Protein AF-A0A7S2BP06-F1 (afdb_monomer_lite)

Organism: NCBI:txid327968

Radius of gyration: 22.19 Å; chains: 1; bounding box: 43×41×56 Å

InterPro domains:
  IPR015899 UDP-galactopyranose mutase, C-terminal [PF03275] (6-69)

Secondary structure (DSSP, 8-state):
----------TT------------SSSS--S----HHHHHHHHHHHHHHHHHHHHH-----HHHHTT----HHHHHHHHHHHHHHH-GGGS------TT----TT---S------TTS--------

Sequence (126 aa):
LPWDHKTPNAEGLTDTSLFYEYPSSTGEPYYPIPNERNVQLFKKYQVLSDEEQRKNNVWFVGRLANYKYFNMDQTTANALAIFDRMYPEHAPVVPINAQNLVVVTELRPSVWRYDASVPHIRSSWP

Structure (mmCIF, N/CA/C/O backbone):
data_AF-A0A7S2BP06-F1
#
_entry.id   AF-A0A7S2BP06-F1
#
loop_
_atom_site.group_PDB
_atom_site.id
_atom_site.type_symbol
_atom_site.label_atom_id
_atom_site.label_alt_id
_atom_site.label_comp_id
_atom_site.label_asym_id
_atom_site.label_entity_id
_atom_site.label_seq_id
_atom_site.pdbx_PDB_ins_code
_atom_site.Cartn_x
_atom_site.Cartn_y
_atom_site.Cartn_z
_atom_site.occupancy
_atom_site.B_iso_or_equiv
_atom_site.auth_seq_id
_atom_site.auth_comp_id
_atom_site.auth_asym_id
_atom_site.auth_atom_id
_atom_site.pdbx_PDB_model_num
ATOM 1 N N . LEU A 1 1 ? 3.772 -30.230 -30.892 1.00 41.88 1 LEU A N 1
ATOM 2 C CA . LEU A 1 1 ? 3.968 -29.045 -31.755 1.00 41.88 1 LEU A CA 1
ATOM 3 C C . LEU A 1 1 ? 4.600 -27.963 -30.891 1.00 41.88 1 LEU A C 1
ATOM 5 O O . LEU A 1 1 ? 4.090 -27.766 -29.792 1.00 41.88 1 LEU A O 1
ATOM 9 N N . PRO A 1 2 ? 5.729 -27.359 -31.294 1.00 42.06 2 PRO A N 1
ATOM 10 C CA . PRO A 1 2 ? 6.321 -26.242 -30.565 1.00 42.06 2 PRO A CA 1
ATOM 11 C C . PRO A 1 2 ? 5.318 -25.088 -30.573 1.00 42.06 2 PRO A C 1
ATOM 13 O O . PRO A 1 2 ? 4.734 -24.799 -31.616 1.00 42.06 2 PRO A O 1
ATOM 16 N N . TRP A 1 3 ? 5.066 -24.486 -29.417 1.00 47.69 3 TRP A N 1
ATOM 17 C CA . TRP A 1 3 ? 4.170 -23.341 -29.293 1.00 47.69 3 TRP A CA 1
ATOM 18 C C . TRP A 1 3 ? 4.776 -22.149 -30.053 1.00 47.69 3 TRP A C 1
ATOM 20 O O . TRP A 1 3 ? 5.787 -21.595 -29.630 1.00 47.69 3 TRP A O 1
ATOM 30 N N . ASP A 1 4 ? 4.200 -21.806 -31.208 1.00 47.97 4 ASP A N 1
ATOM 31 C CA . ASP A 1 4 ? 4.591 -20.653 -32.026 1.00 47.97 4 ASP A CA 1
ATOM 32 C C . ASP A 1 4 ? 3.986 -19.385 -31.401 1.00 47.97 4 ASP A C 1
ATOM 34 O O . ASP A 1 4 ? 2.777 -19.166 -31.464 1.00 47.97 4 ASP A O 1
ATOM 38 N N . HIS A 1 5 ? 4.815 -18.562 -30.754 1.00 59.88 5 HIS A N 1
ATOM 39 C CA . HIS A 1 5 ? 4.427 -17.292 -30.121 1.00 59.88 5 HIS A CA 1
ATOM 40 C C . HIS A 1 5 ? 4.214 -16.153 -31.131 1.00 59.88 5 HIS A C 1
ATOM 42 O O . HIS A 1 5 ? 4.454 -14.988 -30.811 1.00 59.88 5 HIS A O 1
ATOM 48 N N . LYS A 1 6 ? 3.781 -16.449 -32.358 1.00 50.53 6 LYS A N 1
ATOM 49 C CA . LYS A 1 6 ? 3.388 -15.396 -33.295 1.00 50.53 6 LYS A CA 1
ATOM 50 C C . LYS A 1 6 ? 2.091 -14.779 -32.802 1.00 50.53 6 LYS A C 1
ATOM 52 O O . LYS A 1 6 ? 1.010 -15.328 -33.001 1.00 50.53 6 LYS A O 1
ATOM 57 N N . THR A 1 7 ? 2.210 -13.632 -32.142 1.00 59.16 7 THR A N 1
ATOM 58 C CA . THR A 1 7 ? 1.112 -12.676 -32.055 1.00 59.16 7 THR A CA 1
ATOM 59 C C . THR A 1 7 ? 0.612 -12.444 -33.482 1.00 59.16 7 THR A C 1
ATOM 61 O O . THR A 1 7 ? 1.432 -12.128 -34.346 1.00 59.16 7 THR A O 1
ATOM 64 N N . PRO A 1 8 ? -0.685 -12.653 -33.775 1.00 54.84 8 PRO A N 1
ATOM 65 C CA . PRO A 1 8 ? -1.244 -12.304 -35.069 1.00 54.84 8 PRO A CA 1
ATOM 66 C C . PRO A 1 8 ? -0.982 -10.820 -35.290 1.00 54.84 8 PRO A C 1
ATOM 68 O O . PRO A 1 8 ? -1.497 -9.963 -34.579 1.00 54.84 8 PRO A O 1
ATOM 71 N N . ASN A 1 9 ? -0.043 -10.594 -36.191 1.00 52.72 9 ASN A N 1
ATOM 72 C CA . ASN A 1 9 ? 0.458 -9.372 -36.770 1.00 52.72 9 ASN A CA 1
ATOM 73 C C . ASN A 1 9 ? -0.353 -8.113 -36.416 1.00 52.72 9 ASN A C 1
ATOM 75 O O . ASN A 1 9 ? -1.522 -7.968 -36.771 1.00 52.72 9 ASN A O 1
ATOM 79 N N . ALA A 1 10 ? 0.333 -7.162 -35.786 1.00 58.69 10 ALA A N 1
ATOM 80 C CA . ALA A 1 10 ? -0.019 -5.751 -35.718 1.00 58.69 10 ALA A CA 1
ATOM 81 C C . ALA A 1 10 ? -0.003 -5.110 -37.125 1.00 58.69 10 ALA A C 1
ATOM 83 O O . ALA A 1 10 ? 0.799 -4.222 -37.412 1.00 58.69 10 ALA A O 1
ATOM 84 N N . GLU A 1 11 ? -0.829 -5.607 -38.046 1.00 55.62 11 GLU A N 1
ATOM 85 C CA . GLU A 1 11 ? -0.889 -5.109 -39.420 1.00 55.62 11 GLU A CA 1
ATOM 86 C C . GLU A 1 11 ? -1.459 -3.687 -39.404 1.00 55.62 11 GLU A C 1
ATOM 88 O O . GLU A 1 11 ? -2.640 -3.473 -39.144 1.00 55.62 11 GLU A O 1
ATOM 93 N N . GLY A 1 12 ? -0.580 -2.706 -39.624 1.00 65.12 12 GLY A N 1
ATOM 94 C CA . GLY A 1 12 ? -0.911 -1.279 -39.632 1.00 65.12 12 GLY A CA 1
ATOM 95 C C . GLY A 1 12 ? -0.325 -0.456 -38.480 1.00 65.12 12 GLY A C 1
ATOM 96 O O . GLY A 1 12 ? -0.474 0.763 -38.501 1.00 65.12 12 GLY A O 1
ATOM 97 N N . LEU A 1 13 ? 0.366 -1.067 -37.507 1.00 72.31 13 LEU A N 1
ATOM 98 C CA . LEU A 1 13 ? 1.101 -0.317 -36.480 1.00 72.31 13 LEU A CA 1
ATOM 99 C C . LEU A 1 13 ? 2.556 -0.120 -36.923 1.00 72.31 13 LEU A C 1
ATOM 101 O O . LEU A 1 13 ? 3.301 -1.083 -37.086 1.00 72.31 13 LEU A O 1
ATOM 105 N N . THR A 1 14 ? 2.956 1.134 -37.135 1.00 78.12 14 THR A N 1
ATOM 106 C CA . THR A 1 14 ? 4.302 1.510 -37.604 1.00 78.12 14 THR A CA 1
ATOM 107 C C . THR A 1 14 ? 5.304 1.733 -36.479 1.00 78.12 14 THR A C 1
ATOM 109 O O . THR A 1 14 ? 6.504 1.753 -36.734 1.00 78.12 14 THR A O 1
ATOM 112 N N . ASP A 1 15 ? 4.827 1.875 -35.242 1.00 84.88 15 ASP A N 1
ATOM 113 C CA . ASP A 1 15 ? 5.630 2.341 -34.117 1.00 84.88 15 ASP A CA 1
ATOM 114 C C . ASP A 1 15 ? 5.417 1.482 -32.869 1.00 84.88 15 ASP A C 1
ATOM 116 O O . ASP A 1 15 ? 4.383 0.843 -32.672 1.00 84.88 15 ASP A O 1
ATOM 120 N N . THR A 1 16 ? 6.426 1.463 -32.002 1.00 89.69 16 THR A N 1
ATOM 121 C CA . THR A 1 16 ? 6.403 0.763 -30.714 1.00 89.69 16 THR A CA 1
ATOM 122 C C . THR A 1 16 ? 7.032 1.653 -29.653 1.00 89.69 16 THR A C 1
ATOM 124 O O . THR A 1 16 ? 8.067 2.276 -29.884 1.00 89.69 16 THR A O 1
ATOM 127 N N . SER A 1 17 ? 6.420 1.703 -28.473 1.00 89.44 17 SER A N 1
ATOM 128 C CA . SER A 1 17 ? 6.989 2.373 -27.303 1.00 89.44 17 SER A CA 1
ATOM 129 C C . SER A 1 17 ? 7.643 1.353 -26.378 1.00 89.44 17 SER A C 1
ATOM 131 O O . SER A 1 17 ? 7.063 0.309 -26.086 1.00 89.44 17 SER A O 1
ATOM 133 N N . LEU A 1 18 ? 8.846 1.670 -25.901 1.00 93.44 18 LEU A N 1
ATOM 134 C CA . LEU A 1 18 ? 9.565 0.887 -24.899 1.00 93.44 18 LEU A CA 1
ATOM 135 C C . LEU A 1 18 ? 9.648 1.687 -23.602 1.00 93.44 18 LEU A C 1
ATOM 137 O O . LEU A 1 18 ? 9.889 2.895 -23.634 1.00 93.44 18 LEU A O 1
ATOM 141 N N . PHE A 1 19 ? 9.489 1.005 -22.472 1.00 94.62 19 PHE A N 1
ATOM 142 C CA . PHE A 1 19 ? 9.652 1.593 -21.150 1.00 94.62 19 PHE A CA 1
ATOM 143 C C . PHE A 1 19 ? 10.701 0.812 -20.363 1.00 94.62 19 PHE A C 1
ATOM 145 O O . PHE A 1 19 ? 10.715 -0.418 -20.388 1.00 94.62 19 PHE A O 1
ATOM 152 N N . TYR A 1 20 ? 11.581 1.541 -19.682 1.00 96.00 20 TYR A N 1
ATOM 153 C CA . TYR A 1 20 ? 12.622 0.978 -18.833 1.00 96.00 20 TYR A CA 1
ATOM 154 C C . TYR A 1 20 ? 12.423 1.493 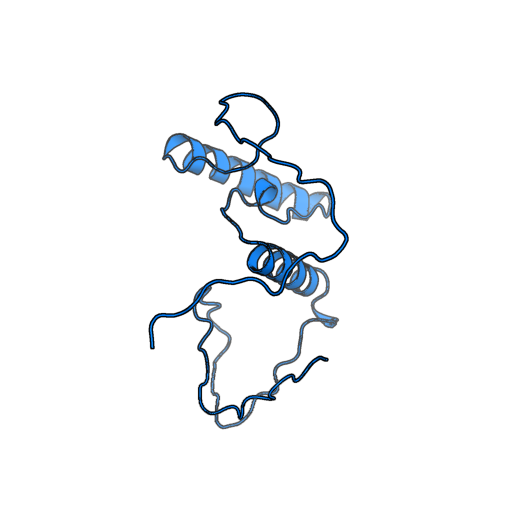-17.416 1.00 96.00 20 TYR A C 1
ATOM 156 O O . TYR A 1 20 ? 12.317 2.698 -17.194 1.00 96.00 20 TYR A O 1
ATOM 164 N N . GLU A 1 21 ? 12.400 0.570 -16.464 1.00 94.81 21 GLU A N 1
ATOM 165 C CA . GLU A 1 21 ? 12.232 0.881 -15.052 1.00 94.81 21 GLU A CA 1
ATOM 166 C C . GLU A 1 21 ? 13.549 0.689 -14.314 1.00 94.81 21 GLU A C 1
ATOM 168 O O . GLU A 1 21 ? 14.225 -0.331 -14.463 1.00 94.81 21 GLU A O 1
ATOM 173 N N . TYR A 1 22 ? 13.895 1.675 -13.490 1.00 95.19 22 TYR A N 1
ATOM 174 C CA . TYR A 1 22 ? 15.091 1.645 -12.661 1.00 95.19 22 TYR A CA 1
ATOM 175 C C . TYR A 1 22 ? 14.695 1.799 -11.191 1.00 95.19 22 TYR A C 1
ATOM 177 O O . TYR A 1 22 ? 13.910 2.695 -10.864 1.00 95.19 22 TYR A O 1
ATOM 185 N N . PRO A 1 23 ? 15.218 0.953 -10.284 1.00 93.50 23 PRO A N 1
ATOM 186 C CA . PRO A 1 23 ? 14.931 1.082 -8.865 1.00 93.50 23 PRO A CA 1
ATOM 187 C C . PRO A 1 23 ? 15.515 2.392 -8.329 1.00 93.50 23 PRO A C 1
ATOM 189 O O . PRO A 1 23 ? 16.660 2.741 -8.614 1.00 93.50 23 PRO A O 1
ATOM 192 N N . SER A 1 24 ? 14.734 3.094 -7.511 1.00 92.75 24 SER A N 1
ATOM 193 C CA . SER A 1 24 ? 15.143 4.333 -6.853 1.00 92.75 24 SER A CA 1
ATOM 194 C C . SER A 1 24 ? 14.834 4.270 -5.361 1.00 92.75 24 SER A C 1
ATOM 196 O O . SER A 1 24 ? 13.822 3.706 -4.945 1.00 92.75 24 SER A O 1
ATOM 198 N N . SER A 1 25 ? 15.711 4.860 -4.549 1.00 92.69 25 SER A N 1
ATOM 199 C CA . SER A 1 25 ? 15.483 5.067 -3.114 1.00 92.69 25 SER A CA 1
ATOM 200 C C . SER A 1 25 ? 14.689 6.343 -2.816 1.00 92.69 25 SER A C 1
ATOM 202 O O . SER A 1 25 ? 14.287 6.563 -1.674 1.00 92.69 25 SER A O 1
ATOM 204 N N . THR A 1 26 ? 14.468 7.183 -3.828 1.00 93.25 26 THR A N 1
ATOM 205 C CA . THR A 1 26 ? 13.745 8.455 -3.745 1.00 93.25 26 THR A CA 1
ATOM 206 C C . THR A 1 26 ? 12.643 8.525 -4.805 1.00 93.25 26 THR A C 1
ATOM 208 O O . THR A 1 26 ? 12.685 7.813 -5.809 1.00 93.25 26 THR A O 1
ATOM 211 N N . GLY A 1 27 ? 11.659 9.398 -4.591 1.00 93.94 27 GLY A N 1
ATOM 212 C CA . GLY A 1 27 ? 10.510 9.566 -5.484 1.00 93.94 27 GLY A CA 1
ATOM 213 C C . GLY A 1 27 ? 9.216 9.031 -4.877 1.00 93.94 27 GLY A C 1
ATOM 214 O O . GLY A 1 27 ? 9.099 8.898 -3.657 1.00 93.94 27 GLY A O 1
ATOM 215 N N . GLU A 1 28 ? 8.230 8.767 -5.732 1.00 93.62 28 GLU A N 1
ATOM 216 C CA . GLU A 1 28 ? 6.927 8.277 -5.287 1.00 93.62 28 GLU A CA 1
ATOM 217 C C . GLU A 1 28 ? 7.033 6.864 -4.693 1.00 93.62 28 GLU A C 1
ATOM 219 O O . GLU A 1 28 ? 7.726 5.999 -5.238 1.00 93.62 28 GLU A O 1
ATOM 224 N N . PRO A 1 29 ? 6.357 6.594 -3.565 1.00 93.25 29 PRO A N 1
ATOM 225 C CA . PRO A 1 29 ? 6.398 5.282 -2.948 1.00 93.25 29 PRO A CA 1
ATOM 226 C C . PRO A 1 29 ? 5.567 4.292 -3.766 1.00 93.25 29 PRO A C 1
ATOM 228 O O . PRO A 1 29 ? 4.337 4.320 -3.752 1.00 93.25 29 PRO A O 1
ATOM 231 N N . TYR A 1 30 ? 6.244 3.362 -4.434 1.00 90.00 30 TYR A N 1
ATOM 232 C CA . TYR A 1 30 ? 5.578 2.262 -5.121 1.00 90.00 30 TYR A CA 1
ATOM 233 C C . TYR A 1 30 ? 5.413 1.057 -4.192 1.00 90.00 30 TYR A C 1
ATOM 235 O O . TYR A 1 30 ? 4.292 0.650 -3.911 1.00 90.00 30 TYR A O 1
ATOM 243 N N . TYR A 1 31 ? 6.490 0.508 -3.634 1.00 92.25 31 TYR A N 1
ATOM 244 C CA . TYR A 1 31 ? 6.422 -0.766 -2.908 1.00 92.25 31 TYR A CA 1
ATOM 245 C C . TYR A 1 31 ? 6.830 -0.642 -1.435 1.00 92.25 31 TYR A C 1
ATOM 247 O O . TYR A 1 31 ? 7.766 0.095 -1.119 1.00 92.25 31 TYR A O 1
ATOM 255 N N . PRO A 1 32 ? 6.166 -1.373 -0.514 1.00 91.94 32 PRO A N 1
ATOM 256 C CA . PRO A 1 32 ? 6.634 -1.476 0.862 1.00 91.94 32 PRO A CA 1
ATOM 257 C C . PRO A 1 32 ? 7.951 -2.258 0.912 1.00 91.94 32 PRO A C 1
ATOM 259 O O . PRO A 1 32 ? 8.149 -3.216 0.165 1.00 91.94 32 PRO A O 1
ATOM 262 N N . ILE A 1 33 ? 8.839 -1.872 1.828 1.00 93.50 33 ILE A N 1
ATOM 263 C CA . ILE A 1 33 ? 10.139 -2.520 2.020 1.00 93.50 33 ILE A CA 1
ATOM 264 C C . ILE A 1 33 ? 10.048 -3.385 3.283 1.00 93.50 33 ILE A C 1
ATOM 266 O O . ILE A 1 33 ? 10.037 -2.827 4.389 1.00 93.50 33 ILE A O 1
ATOM 270 N N . PRO A 1 34 ? 9.976 -4.724 3.156 1.00 89.38 34 PRO A N 1
ATOM 271 C CA . PRO A 1 34 ? 9.813 -5.612 4.296 1.00 89.38 34 PRO A CA 1
ATOM 272 C C . PRO A 1 34 ? 11.111 -5.674 5.104 1.00 89.38 34 PRO A C 1
ATOM 274 O O . PRO A 1 34 ? 12.076 -6.331 4.727 1.00 89.38 34 PRO A O 1
ATOM 277 N N . ASN A 1 35 ? 11.135 -4.975 6.233 1.00 94.88 35 ASN A N 1
ATOM 278 C CA . ASN A 1 35 ? 12.170 -5.114 7.250 1.00 94.88 35 ASN A CA 1
ATOM 279 C C . ASN A 1 35 ? 11.582 -4.837 8.638 1.00 94.88 35 ASN A C 1
ATOM 281 O O . ASN A 1 35 ? 10.521 -4.222 8.774 1.00 94.88 35 ASN A O 1
ATOM 285 N N . GLU A 1 36 ? 12.279 -5.289 9.678 1.00 97.12 36 GLU A N 1
ATOM 286 C CA . GLU A 1 36 ? 11.784 -5.215 11.055 1.00 97.12 36 GLU A CA 1
ATOM 287 C C . GLU A 1 36 ? 11.516 -3.780 11.510 1.00 97.12 36 GLU A C 1
ATOM 289 O O . GLU A 1 36 ? 10.469 -3.502 12.096 1.00 97.12 36 GLU A O 1
ATOM 294 N N . ARG A 1 37 ? 12.424 -2.851 11.188 1.00 97.50 37 ARG A N 1
ATOM 295 C CA . ARG A 1 37 ? 12.289 -1.430 11.531 1.00 97.50 37 ARG A CA 1
ATOM 296 C C . ARG A 1 37 ? 11.005 -0.837 10.948 1.00 97.50 37 ARG A C 1
ATOM 298 O O . ARG A 1 37 ? 10.259 -0.168 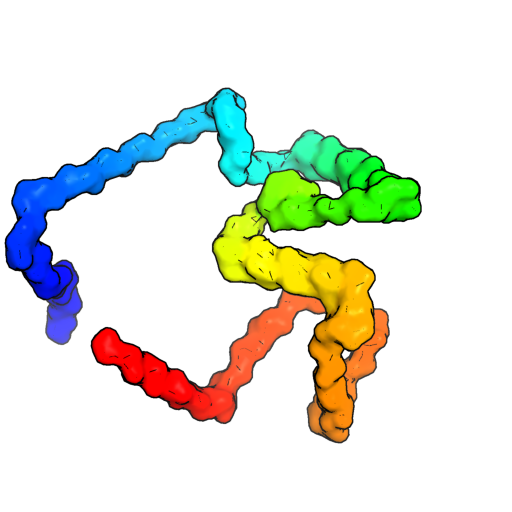11.661 1.00 97.50 37 ARG A O 1
ATOM 305 N N . ASN A 1 38 ? 10.733 -1.094 9.673 1.00 96.25 38 ASN A N 1
ATOM 306 C CA . ASN A 1 38 ? 9.563 -0.585 8.967 1.00 96.25 38 ASN A CA 1
ATOM 307 C C . ASN A 1 38 ? 8.274 -1.230 9.473 1.00 96.25 38 ASN A C 1
ATOM 309 O O . ASN A 1 38 ? 7.277 -0.537 9.641 1.00 96.25 38 ASN A O 1
ATOM 313 N N . VAL A 1 39 ? 8.296 -2.527 9.789 1.00 95.25 39 VAL A N 1
ATOM 314 C CA . VAL A 1 39 ? 7.148 -3.220 10.392 1.00 95.25 39 VAL A CA 1
ATOM 315 C C . VAL A 1 39 ? 6.824 -2.642 11.771 1.00 95.25 39 VAL A C 1
ATOM 317 O O . VAL A 1 39 ? 5.659 -2.393 12.078 1.00 95.25 39 VAL A O 1
ATOM 320 N N . GLN A 1 40 ? 7.834 -2.392 12.607 1.00 97.31 40 GLN A N 1
ATOM 321 C CA . GLN A 1 40 ? 7.639 -1.765 13.917 1.00 97.31 40 GLN A CA 1
ATOM 32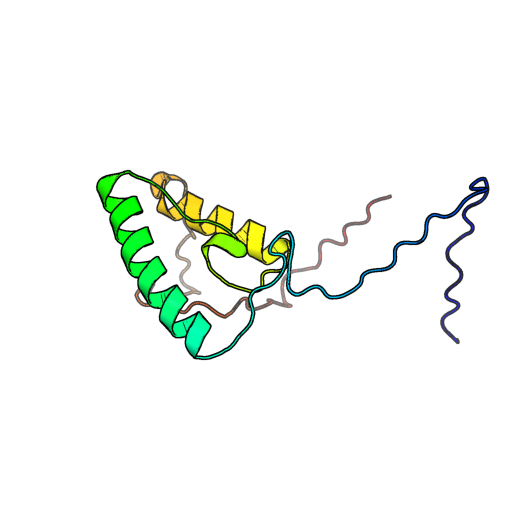2 C C . GLN A 1 40 ? 7.103 -0.335 13.793 1.00 97.31 40 GLN A C 1
ATOM 324 O O . GLN A 1 40 ? 6.234 0.064 14.567 1.00 97.31 40 GLN A O 1
ATOM 329 N N . LEU A 1 41 ? 7.596 0.432 12.817 1.00 97.62 41 LEU A N 1
ATOM 330 C CA . LEU A 1 41 ? 7.100 1.776 12.539 1.00 97.62 41 LEU A CA 1
ATOM 331 C C . LEU A 1 41 ? 5.648 1.748 12.044 1.00 97.62 41 LEU A C 1
ATOM 333 O O . LEU A 1 41 ? 4.818 2.499 12.550 1.00 97.62 41 LEU A O 1
ATOM 337 N N . PHE A 1 42 ? 5.321 0.843 11.121 1.00 97.06 42 PHE A N 1
ATOM 338 C CA . PHE A 1 42 ? 3.965 0.666 10.612 1.00 97.06 42 PHE A CA 1
ATOM 339 C C . PHE A 1 42 ? 2.974 0.346 11.734 1.00 97.06 42 PHE A C 1
ATOM 341 O O . PHE A 1 42 ? 1.927 0.977 11.803 1.00 97.06 42 PHE A O 1
ATOM 348 N N . LYS A 1 43 ? 3.327 -0.534 12.682 1.00 96.88 43 LYS A N 1
ATOM 349 C CA . LYS A 1 43 ? 2.475 -0.833 13.848 1.00 96.88 43 LYS A CA 1
ATOM 350 C C . LYS A 1 43 ? 2.096 0.413 14.653 1.00 96.88 43 LYS A C 1
ATOM 352 O O . LYS A 1 43 ? 0.975 0.500 15.139 1.00 96.88 43 LYS A O 1
ATOM 357 N N . LYS A 1 44 ? 3.002 1.389 14.784 1.00 98.19 44 LYS A N 1
ATOM 358 C CA . LYS A 1 44 ? 2.697 2.664 15.457 1.00 98.19 44 LYS A CA 1
ATOM 359 C C . LYS A 1 44 ? 1.676 3.474 14.659 1.00 98.19 44 LYS A C 1
ATOM 361 O O . LYS A 1 44 ? 0.724 3.982 15.238 1.00 98.19 44 LYS A O 1
ATOM 366 N N . TYR A 1 45 ? 1.843 3.545 13.339 1.00 98.00 45 TYR A N 1
ATOM 367 C CA . TYR A 1 45 ? 0.874 4.206 12.464 1.00 98.00 45 TYR A CA 1
ATOM 368 C C . TYR A 1 45 ? -0.482 3.500 12.428 1.00 98.00 45 TYR A C 1
ATOM 370 O O . TYR A 1 45 ? -1.485 4.188 12.317 1.00 98.00 45 TYR A O 1
ATOM 378 N N . GLN A 1 46 ? -0.535 2.174 12.591 1.00 97.00 46 GLN A N 1
ATOM 379 C CA . GLN A 1 46 ? -1.803 1.444 12.695 1.00 97.00 46 GLN A CA 1
ATOM 380 C C . GLN A 1 46 ? -2.619 1.876 13.921 1.00 97.00 46 GLN A C 1
ATOM 382 O O . GLN A 1 46 ? -3.820 2.097 13.822 1.00 97.00 46 GLN A O 1
ATOM 387 N N . VAL A 1 47 ? -1.969 2.066 15.073 1.00 97.94 47 VAL A N 1
ATOM 388 C CA . VAL A 1 47 ? -2.660 2.570 16.272 1.00 97.94 47 VAL A CA 1
ATOM 389 C C . VAL A 1 47 ? -3.237 3.964 16.017 1.00 97.94 47 VAL A C 1
ATOM 391 O O . VAL A 1 47 ? -4.393 4.221 16.346 1.00 97.94 47 VAL A O 1
ATOM 394 N N . LEU A 1 48 ? -2.458 4.843 15.379 1.00 97.94 48 LEU A N 1
ATOM 395 C CA . LEU A 1 48 ? -2.912 6.188 15.017 1.00 97.94 48 LEU A CA 1
ATOM 396 C C . LEU A 1 48 ? -4.056 6.148 13.996 1.00 97.94 48 LEU A C 1
ATOM 398 O O . LEU A 1 48 ? -5.025 6.881 14.153 1.00 97.94 48 LEU A O 1
ATOM 402 N N . SER A 1 49 ? -3.993 5.272 12.989 1.00 97.12 49 SER A N 1
ATOM 403 C CA . SER A 1 49 ? -5.072 5.138 12.006 1.00 97.12 49 SER A CA 1
ATOM 404 C C . SER A 1 49 ? -6.374 4.672 12.646 1.00 97.12 49 SER A C 1
ATOM 406 O O . SER A 1 49 ? -7.433 5.187 12.304 1.00 97.12 49 SER A O 1
ATOM 408 N N . ASP A 1 50 ? -6.304 3.753 13.613 1.00 96.38 50 ASP A N 1
ATOM 409 C CA . ASP A 1 50 ? -7.491 3.276 14.324 1.00 96.38 50 ASP A CA 1
ATOM 410 C C . ASP A 1 50 ? -8.101 4.378 15.206 1.00 96.38 50 ASP A C 1
ATOM 412 O O . ASP A 1 50 ? -9.319 4.444 15.390 1.00 96.38 50 ASP A O 1
ATOM 416 N N . GLU A 1 51 ? -7.268 5.252 15.778 1.00 98.00 51 GLU A N 1
ATOM 417 C CA . GLU A 1 51 ? -7.737 6.436 16.498 1.00 98.00 51 GLU A CA 1
ATOM 418 C C . GLU A 1 51 ? -8.406 7.454 15.575 1.00 98.00 51 GLU A C 1
ATOM 420 O O . GLU A 1 51 ? -9.488 7.935 15.908 1.00 98.00 51 GLU A O 1
ATOM 425 N N . GLU A 1 52 ? -7.801 7.759 14.429 1.00 97.81 52 GLU A N 1
ATOM 426 C CA . GLU A 1 52 ? -8.354 8.677 13.427 1.00 97.81 52 GLU A CA 1
ATOM 427 C C . GLU A 1 52 ? -9.675 8.160 12.851 1.00 97.81 52 GLU A C 1
ATOM 429 O O . GLU A 1 52 ? -10.630 8.921 12.697 1.00 97.81 52 GLU A O 1
ATOM 434 N N . GLN A 1 53 ? -9.782 6.850 12.625 1.00 96.12 53 GLN A N 1
ATOM 435 C CA . GLN A 1 53 ? -11.036 6.222 12.226 1.00 96.12 53 GLN A CA 1
ATOM 436 C C . GLN A 1 53 ? -12.128 6.437 13.280 1.00 96.12 53 GLN A C 1
ATO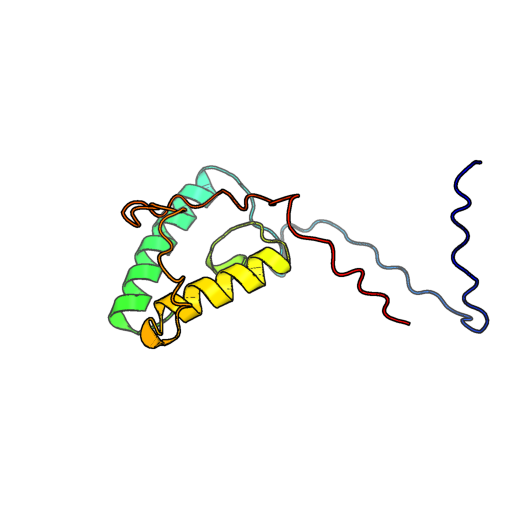M 438 O O . GLN A 1 53 ? -13.247 6.811 12.939 1.00 96.12 53 GLN A O 1
ATOM 443 N N . ARG A 1 54 ? -11.814 6.254 14.569 1.00 95.69 54 ARG A N 1
ATOM 444 C CA . ARG A 1 54 ? -12.784 6.435 15.664 1.00 95.69 54 ARG A CA 1
ATOM 445 C C . ARG A 1 54 ? -13.161 7.896 15.907 1.00 95.69 54 ARG A C 1
ATOM 447 O O . ARG A 1 54 ? -14.315 8.174 16.211 1.00 95.69 54 ARG A O 1
ATOM 454 N N . LYS A 1 55 ? -12.193 8.812 15.832 1.00 97.81 55 LYS A N 1
ATOM 455 C CA . LYS A 1 55 ? -12.376 10.233 16.172 1.00 97.81 55 LYS A CA 1
ATOM 456 C C . LYS A 1 55 ? -12.956 11.037 15.011 1.00 97.81 55 LYS A C 1
ATOM 458 O O . LYS A 1 55 ? -13.826 11.872 15.228 1.00 97.81 55 LYS A O 1
ATOM 463 N N . ASN A 1 56 ? -12.477 10.769 13.798 1.00 97.62 56 ASN A N 1
ATOM 464 C CA . ASN A 1 56 ? -12.688 11.615 12.623 1.00 97.62 56 ASN A CA 1
ATOM 465 C C . ASN A 1 56 ? -13.345 10.869 11.451 1.00 97.62 56 ASN A C 1
ATOM 467 O O . ASN A 1 56 ? -13.523 11.455 10.386 1.00 97.62 56 ASN A O 1
ATOM 471 N N . ASN A 1 57 ? -13.707 9.591 11.624 1.00 95.06 57 ASN A N 1
ATOM 472 C CA . ASN A 1 57 ? -14.279 8.744 10.574 1.00 95.06 57 ASN A CA 1
ATOM 473 C C . ASN A 1 57 ? -13.399 8.665 9.307 1.00 95.06 57 ASN A C 1
ATOM 475 O O . ASN A 1 57 ? -13.897 8.614 8.183 1.00 95.06 57 ASN A O 1
ATOM 479 N N . VAL A 1 58 ? -12.073 8.667 9.486 1.00 96.69 58 VAL A N 1
ATOM 480 C CA . VAL A 1 58 ? -11.097 8.528 8.395 1.00 96.69 58 VAL A CA 1
ATOM 481 C C . VAL A 1 58 ? -10.708 7.062 8.232 1.00 96.69 58 VAL A C 1
ATOM 483 O O . VAL A 1 58 ? -10.249 6.429 9.178 1.00 96.69 58 VAL A O 1
ATOM 486 N N . TRP A 1 59 ? -10.844 6.523 7.022 1.00 95.75 59 TRP A N 1
ATOM 487 C CA . TRP A 1 59 ? -10.530 5.124 6.730 1.00 95.75 59 TRP A CA 1
ATOM 488 C C . TRP 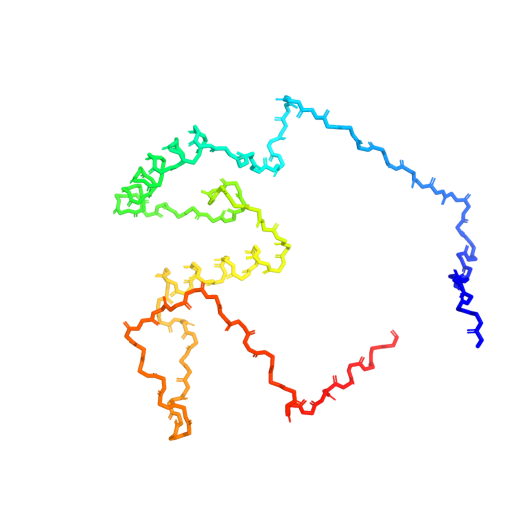A 1 59 ? -9.349 4.995 5.772 1.00 95.75 59 TRP A C 1
ATOM 490 O O . TRP A 1 59 ? -9.250 5.698 4.768 1.00 95.75 59 TRP A O 1
ATOM 500 N N . PHE A 1 60 ? -8.461 4.053 6.078 1.00 95.62 60 PHE A N 1
ATOM 501 C CA . PHE A 1 60 ? -7.184 3.859 5.396 1.00 95.62 60 PHE A CA 1
ATOM 502 C C . PHE A 1 60 ? -7.227 2.596 4.525 1.00 95.62 60 PHE A C 1
ATOM 504 O O . PHE A 1 60 ? -7.276 1.476 5.040 1.00 95.62 60 PHE A O 1
ATOM 511 N N . VAL A 1 61 ? -7.194 2.779 3.201 1.00 95.31 61 VAL A N 1
ATOM 512 C CA . VAL A 1 61 ? -7.430 1.718 2.204 1.00 95.31 61 VAL A CA 1
ATOM 513 C C . VAL A 1 61 ? -6.268 1.605 1.217 1.00 95.31 61 VAL A C 1
ATOM 515 O O . VAL A 1 61 ? -5.709 2.610 0.776 1.00 95.31 61 VAL A O 1
ATOM 518 N N . GLY A 1 62 ? -5.932 0.377 0.825 1.00 93.56 62 GLY A N 1
ATOM 519 C CA . GLY A 1 62 ? -5.017 0.098 -0.278 1.00 93.56 62 GLY A CA 1
ATOM 520 C C . GLY A 1 62 ? -3.547 -0.061 0.117 1.00 93.56 62 GLY A C 1
ATOM 521 O O . GLY A 1 62 ? -3.167 -0.090 1.289 1.00 93.56 62 GLY A O 1
ATOM 522 N N . ARG A 1 63 ? -2.699 -0.192 -0.913 1.00 94.75 63 ARG A N 1
ATOM 523 C CA . ARG A 1 63 ? -1.294 -0.631 -0.811 1.00 94.75 63 ARG A CA 1
ATOM 524 C C . ARG A 1 63 ? -0.470 0.202 0.175 1.00 94.75 63 ARG A C 1
ATOM 526 O O . ARG A 1 63 ? 0.183 -0.345 1.063 1.00 94.75 63 ARG A O 1
ATOM 533 N N . LEU A 1 64 ? -0.524 1.525 0.019 1.00 95.25 64 LEU A N 1
ATOM 534 C CA . LEU A 1 64 ? 0.262 2.467 0.820 1.00 95.25 64 LEU A CA 1
ATOM 535 C C . LEU A 1 64 ? -0.305 2.626 2.228 1.00 95.25 64 LEU A C 1
ATOM 537 O O . LEU A 1 64 ? 0.447 2.607 3.197 1.00 95.25 64 LEU A O 1
ATOM 541 N N . ALA A 1 65 ? -1.629 2.711 2.341 1.00 95.19 65 ALA A N 1
ATOM 542 C CA . ALA A 1 65 ? -2.306 2.909 3.613 1.00 95.19 65 ALA A CA 1
ATOM 543 C C . ALA A 1 65 ? -2.142 1.700 4.549 1.00 95.19 65 ALA A C 1
ATOM 545 O O . ALA A 1 65 ? -1.985 1.854 5.757 1.00 95.19 65 ALA A O 1
ATOM 546 N N . ASN A 1 66 ? -2.137 0.484 3.993 1.00 93.00 66 ASN A N 1
ATOM 547 C CA . ASN A 1 66 ? -1.989 -0.744 4.771 1.00 93.00 66 ASN A CA 1
ATOM 548 C C . ASN A 1 66 ? -0.561 -1.306 4.782 1.00 93.00 66 ASN A C 1
ATOM 550 O O . ASN A 1 66 ? -0.364 -2.383 5.342 1.00 93.00 66 ASN A O 1
ATOM 554 N N . TYR A 1 67 ? 0.406 -0.615 4.165 1.00 95.75 67 TYR A N 1
ATOM 555 C CA . TYR A 1 67 ? 1.810 -1.030 4.054 1.00 95.75 67 TYR A CA 1
ATOM 556 C C . TYR A 1 67 ? 1.980 -2.501 3.627 1.00 95.75 67 TYR A C 1
ATOM 558 O O . TYR A 1 67 ? 2.756 -3.268 4.200 1.00 95.75 67 TYR A O 1
ATOM 566 N N . LYS A 1 68 ? 1.204 -2.920 2.625 1.00 91.94 68 LYS A N 1
ATOM 567 C CA . LYS A 1 68 ? 1.166 -4.299 2.123 1.00 91.94 68 LYS A CA 1
ATOM 568 C C .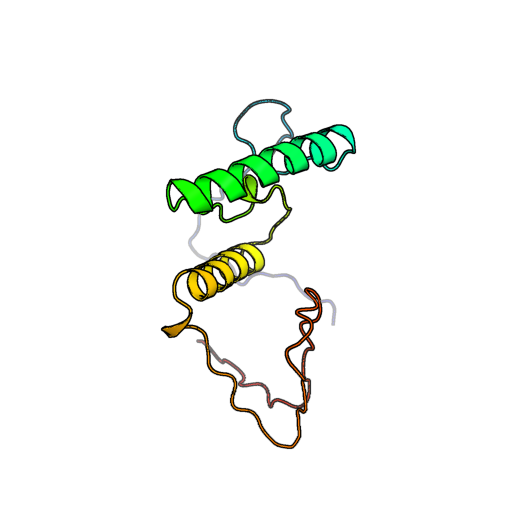 LYS A 1 68 ? 1.431 -4.319 0.638 1.00 91.94 68 LYS A C 1
ATOM 570 O O . LYS A 1 68 ? 1.067 -3.388 -0.064 1.00 91.94 68 LYS A O 1
ATOM 575 N N . TYR A 1 69 ? 2.053 -5.389 0.159 1.00 93.25 69 TYR A N 1
ATOM 576 C CA . TYR A 1 69 ? 2.129 -5.639 -1.271 1.00 93.25 69 TYR A CA 1
ATOM 577 C C . TYR A 1 69 ? 0.780 -6.195 -1.727 1.00 93.25 69 TYR A C 1
ATOM 579 O O . TYR A 1 69 ? 0.399 -7.287 -1.307 1.00 93.25 69 TYR A O 1
ATOM 587 N N . PHE A 1 70 ? 0.057 -5.424 -2.537 1.00 91.69 70 PHE A N 1
ATOM 588 C CA . PHE A 1 70 ? -1.192 -5.848 -3.156 1.00 91.69 70 PHE A CA 1
ATOM 589 C C . PHE A 1 70 ? -1.063 -5.818 -4.673 1.00 91.69 70 PHE A C 1
ATOM 591 O O . PHE A 1 70 ? -0.597 -4.825 -5.239 1.00 91.69 70 PHE A O 1
ATOM 598 N N . ASN A 1 71 ? -1.544 -6.885 -5.305 1.00 93.56 71 ASN A N 1
ATOM 599 C CA . ASN A 1 71 ? -1.930 -6.873 -6.710 1.00 93.56 71 ASN A CA 1
ATOM 600 C C . ASN A 1 71 ? -3.237 -6.072 -6.896 1.00 93.56 71 ASN A C 1
ATOM 602 O O . ASN A 1 71 ? -3.877 -5.645 -5.925 1.00 93.56 71 ASN A O 1
ATOM 606 N N . MET A 1 72 ? -3.642 -5.842 -8.148 1.00 95.88 72 MET A N 1
ATOM 607 C CA . MET A 1 72 ? -4.837 -5.045 -8.464 1.00 95.88 72 MET A CA 1
ATOM 608 C C . MET A 1 72 ? -6.118 -5.652 -7.872 1.00 95.88 72 MET A C 1
ATOM 610 O O . MET A 1 72 ? -6.867 -4.958 -7.191 1.00 95.88 72 MET A O 1
ATOM 614 N N . ASP A 1 73 ? -6.323 -6.957 -8.048 1.00 95.38 73 ASP A N 1
ATOM 615 C CA . ASP A 1 73 ? -7.458 -7.716 -7.511 1.00 95.38 73 ASP A CA 1
ATOM 616 C C . ASP A 1 73 ? -7.535 -7.640 -5.979 1.00 95.38 73 ASP A C 1
ATOM 618 O O . ASP A 1 73 ? -8.598 -7.395 -5.409 1.00 95.38 73 ASP A O 1
ATOM 622 N N . GLN A 1 74 ? -6.391 -7.765 -5.305 1.00 94.38 74 GLN A N 1
ATOM 623 C CA . GLN A 1 74 ? -6.295 -7.657 -3.849 1.00 94.38 74 GLN A CA 1
ATOM 624 C C . GLN A 1 74 ? -6.616 -6.244 -3.356 1.00 94.38 74 GLN A C 1
ATOM 626 O O . GLN A 1 74 ? -7.222 -6.086 -2.297 1.00 94.38 74 GLN A O 1
ATOM 631 N N . THR A 1 75 ? -6.241 -5.220 -4.126 1.00 94.50 75 THR A N 1
ATOM 632 C CA . THR A 1 75 ? -6.563 -3.822 -3.818 1.00 94.50 75 THR A CA 1
ATOM 633 C C . THR A 1 75 ? -8.067 -3.582 -3.928 1.00 94.50 75 THR A C 1
ATOM 635 O O . THR A 1 75 ? -8.664 -3.018 -3.012 1.00 94.50 75 THR A O 1
ATOM 638 N N . THR A 1 76 ? -8.703 -4.081 -4.991 1.00 95.94 76 THR A N 1
ATOM 639 C CA . THR A 1 76 ? -10.161 -4.009 -5.159 1.00 95.94 76 THR A CA 1
ATOM 640 C C . THR A 1 76 ? -10.888 -4.776 -4.055 1.00 95.94 76 THR A C 1
ATOM 642 O O . THR A 1 76 ? -11.799 -4.236 -3.432 1.00 95.94 76 THR A O 1
ATOM 645 N N . ALA A 1 77 ? -10.452 -5.998 -3.741 1.00 93.69 77 ALA A N 1
ATOM 646 C CA . ALA A 1 77 ? -11.036 -6.794 -2.664 1.00 93.69 77 ALA A CA 1
ATOM 647 C C . ALA A 1 77 ? -10.887 -6.113 -1.292 1.00 93.69 77 ALA A C 1
ATOM 649 O O . ALA A 1 77 ? -11.815 -6.137 -0.487 1.00 93.69 77 ALA A O 1
ATOM 650 N N . ASN A 1 78 ? -9.743 -5.473 -1.022 1.00 94.62 78 ASN A N 1
ATOM 651 C CA . ASN A 1 78 ? -9.528 -4.705 0.204 1.00 94.62 78 ASN A CA 1
ATOM 652 C C . ASN A 1 78 ? -10.488 -3.515 0.315 1.00 94.62 78 ASN A C 1
ATOM 654 O O . ASN A 1 78 ? -11.048 -3.303 1.389 1.00 94.62 78 ASN A O 1
ATOM 658 N N . ALA A 1 79 ? -10.701 -2.777 -0.776 1.00 95.38 79 ALA A N 1
ATOM 659 C CA . ALA A 1 79 ? -11.633 -1.656 -0.800 1.00 95.38 79 ALA A CA 1
ATOM 660 C C . ALA A 1 79 ? -13.074 -2.108 -0.526 1.00 95.38 79 ALA A C 1
ATOM 662 O O . ALA A 1 79 ? -13.733 -1.532 0.337 1.00 95.38 79 ALA A O 1
ATOM 663 N N . LEU A 1 80 ? -13.531 -3.180 -1.184 1.00 94.94 80 LEU A N 1
ATOM 664 C CA . LEU A 1 80 ? -14.872 -3.736 -0.967 1.00 94.94 80 LEU A CA 1
ATOM 665 C C . LEU A 1 80 ? -15.055 -4.246 0.467 1.00 94.94 80 LEU A C 1
ATOM 667 O O . LEU A 1 80 ? -16.031 -3.907 1.125 1.00 94.94 80 LEU A O 1
ATOM 671 N N . ALA A 1 81 ? -14.071 -4.968 1.008 1.00 91.69 81 ALA A N 1
ATOM 672 C CA . ALA A 1 81 ? -14.132 -5.443 2.389 1.00 91.69 81 ALA A CA 1
ATOM 673 C C . ALA A 1 81 ? -14.169 -4.300 3.419 1.00 91.69 81 ALA A C 1
ATOM 675 O O . ALA A 1 81 ? -14.686 -4.481 4.520 1.00 91.69 81 ALA A O 1
ATOM 676 N N . ILE A 1 82 ? -13.580 -3.143 3.107 1.00 93.25 82 ILE A N 1
ATOM 677 C CA . ILE A 1 82 ? -13.659 -1.956 3.963 1.00 93.25 82 ILE A CA 1
ATOM 678 C C . ILE A 1 82 ? -15.015 -1.264 3.803 1.00 93.25 82 ILE A C 1
ATOM 680 O O . ILE A 1 82 ? -15.598 -0.882 4.814 1.00 93.25 82 ILE A O 1
ATOM 684 N N . PHE A 1 83 ? -15.546 -1.175 2.583 1.00 94.44 83 PHE A N 1
ATOM 685 C CA . PHE A 1 83 ? -16.892 -0.665 2.328 1.00 94.44 83 PHE A CA 1
ATOM 686 C C . PHE A 1 83 ? -17.956 -1.441 3.119 1.00 94.44 83 PHE A C 1
ATOM 688 O O . PHE A 1 83 ? -18.739 -0.831 3.840 1.00 94.44 83 PHE A O 1
ATOM 695 N N . ASP A 1 84 ? -17.907 -2.775 3.100 1.00 93.00 84 ASP A N 1
ATOM 696 C CA . ASP A 1 84 ? -18.834 -3.624 3.863 1.00 93.00 84 ASP A CA 1
ATOM 697 C C . ASP A 1 84 ? -18.737 -3.396 5.383 1.00 93.00 84 ASP A C 1
ATOM 699 O O . ASP A 1 84 ? -19.709 -3.566 6.114 1.00 93.00 84 ASP A O 1
ATOM 703 N N . ARG A 1 85 ? -17.561 -3.003 5.894 1.00 90.25 85 ARG A N 1
ATOM 704 C CA . ARG A 1 85 ? -17.376 -2.659 7.317 1.00 90.25 85 ARG A CA 1
ATOM 705 C C . ARG A 1 85 ? -17.888 -1.266 7.660 1.00 90.25 85 ARG A C 1
ATOM 707 O O . ARG A 1 85 ? -18.280 -1.046 8.802 1.00 90.25 85 ARG A O 1
ATOM 714 N N . MET A 1 86 ? -17.819 -0.333 6.713 1.00 90.75 86 MET A N 1
ATOM 715 C CA . MET A 1 86 ? -18.375 1.012 6.864 1.00 90.75 86 MET A CA 1
ATOM 716 C C . MET A 1 86 ? -19.903 0.981 6.841 1.00 90.75 86 MET A C 1
ATOM 718 O O . MET A 1 86 ? -20.526 1.700 7.617 1.00 90.75 86 MET A O 1
ATOM 722 N N . TYR A 1 87 ? -20.474 0.134 5.980 1.00 91.19 87 TYR A N 1
ATOM 723 C CA . TYR A 1 87 ? -21.910 0.013 5.738 1.00 91.19 87 TYR A CA 1
ATOM 724 C C . TYR A 1 87 ? -22.369 -1.446 5.892 1.00 91.19 87 TYR A C 1
ATOM 726 O O . TYR A 1 87 ? -22.632 -2.128 4.894 1.00 91.19 87 TYR A O 1
ATOM 734 N N . PRO A 1 88 ? -22.448 -1.966 7.132 1.00 85.75 88 PRO A N 1
ATOM 735 C CA . PRO A 1 88 ? -22.790 -3.365 7.392 1.00 85.75 88 PRO A CA 1
ATOM 736 C C . PRO A 1 88 ? -24.140 -3.802 6.810 1.00 85.75 88 PRO A C 1
ATOM 738 O O . PRO A 1 88 ? -24.340 -4.980 6.535 1.00 85.75 88 PRO A O 1
ATOM 741 N N . GLU A 1 89 ? -25.067 -2.868 6.602 1.00 86.31 89 GLU A N 1
ATOM 742 C CA . GLU A 1 89 ? -26.369 -3.088 5.971 1.00 86.31 89 GLU A CA 1
ATOM 743 C C . GLU A 1 89 ? -26.287 -3.498 4.492 1.00 86.31 89 GLU A C 1
ATOM 745 O O . GLU A 1 89 ? -27.236 -4.077 3.963 1.00 86.31 89 GLU A O 1
ATOM 750 N N . HIS A 1 90 ? -25.168 -3.208 3.824 1.00 79.88 90 HIS A N 1
ATOM 751 C CA . HIS A 1 90 ? -24.913 -3.563 2.427 1.00 79.88 90 HIS A CA 1
ATOM 752 C C . HIS A 1 90 ? -24.021 -4.795 2.275 1.00 79.88 90 HIS A C 1
ATOM 754 O O . HIS A 1 90 ? -23.864 -5.291 1.157 1.00 79.88 90 HIS A O 1
ATOM 760 N N . ALA A 1 91 ? -23.461 -5.301 3.378 1.00 72.38 91 ALA A N 1
ATOM 761 C CA . ALA A 1 91 ? -22.603 -6.470 3.342 1.00 72.38 91 ALA A CA 1
ATOM 762 C C . ALA A 1 91 ? -23.380 -7.678 2.784 1.00 72.38 91 ALA A C 1
ATOM 764 O O . ALA A 1 91 ? -24.547 -7.889 3.140 1.00 72.38 91 ALA A O 1
ATOM 765 N N . PRO A 1 92 ? -22.763 -8.498 1.916 1.00 68.06 92 PRO A N 1
ATOM 766 C CA . PRO A 1 92 ? -23.441 -9.639 1.324 1.00 68.06 92 PRO A CA 1
ATOM 767 C C . PRO A 1 92 ? -23.903 -10.608 2.419 1.00 68.06 92 PRO A C 1
ATOM 769 O O . PRO A 1 92 ? -23.097 -11.230 3.112 1.00 68.06 92 PRO A O 1
ATOM 772 N N . VAL A 1 93 ? -25.222 -10.764 2.558 1.00 59.94 93 VAL A N 1
ATOM 773 C CA . VAL A 1 93 ? -25.818 -11.792 3.415 1.00 59.94 93 VAL A CA 1
ATOM 774 C C . VAL A 1 93 ? -25.590 -13.137 2.735 1.00 59.94 93 VAL A C 1
ATOM 776 O O . VAL A 1 93 ? -26.297 -13.496 1.796 1.00 59.94 93 VAL A O 1
ATOM 779 N N . VAL A 1 94 ? -24.582 -13.887 3.180 1.00 59.22 94 VAL A N 1
ATOM 780 C CA . VAL A 1 94 ? -24.383 -15.264 2.716 1.00 59.22 94 VAL A CA 1
ATOM 781 C C . VAL A 1 94 ? -25.499 -16.119 3.332 1.00 59.22 94 VAL A C 1
ATOM 783 O O . VAL A 1 94 ? -25.568 -16.209 4.561 1.00 59.22 94 VAL A O 1
ATOM 786 N N . PRO A 1 95 ? -26.407 -16.722 2.540 1.00 43.50 95 PRO A N 1
ATOM 787 C CA . PRO A 1 95 ? -27.483 -17.526 3.098 1.00 43.50 95 PRO A CA 1
ATOM 788 C C . PRO A 1 95 ? -26.897 -18.752 3.801 1.00 43.50 95 PRO A C 1
ATOM 790 O O . PRO A 1 95 ? -26.105 -19.503 3.228 1.00 43.50 95 PRO A O 1
ATOM 793 N N . ILE A 1 96 ? -27.302 -18.956 5.053 1.00 45.22 96 ILE A N 1
ATOM 794 C CA . ILE A 1 96 ? -26.931 -20.131 5.839 1.00 45.22 96 ILE A CA 1
ATOM 795 C C . ILE A 1 96 ? -27.642 -21.332 5.204 1.00 45.22 96 ILE A C 1
ATOM 797 O O . ILE A 1 96 ? -28.859 -21.464 5.331 1.00 45.22 96 ILE A O 1
ATOM 801 N N . ASN A 1 97 ? -26.919 -22.193 4.485 1.00 45.66 97 ASN A N 1
ATOM 802 C CA . ASN A 1 97 ? -27.456 -23.480 4.043 1.00 45.66 97 ASN A CA 1
ATOM 803 C C . ASN A 1 97 ? -26.953 -24.602 4.960 1.00 45.66 97 ASN A C 1
ATOM 805 O O . ASN A 1 97 ? -25.860 -24.536 5.523 1.00 45.66 97 ASN A O 1
ATOM 809 N N . ALA A 1 98 ? -27.770 -25.643 5.126 1.00 51.47 98 ALA A N 1
ATOM 810 C CA . ALA A 1 98 ? -27.501 -26.748 6.046 1.00 51.47 98 ALA A CA 1
ATOM 811 C C . ALA A 1 98 ? -26.242 -27.573 5.696 1.00 51.47 98 ALA A C 1
ATOM 813 O O . ALA A 1 98 ? -25.835 -28.413 6.495 1.00 51.47 98 ALA A O 1
ATOM 814 N N . GLN A 1 99 ? -25.615 -27.349 4.531 1.00 50.56 99 GLN A N 1
ATOM 815 C CA . GLN A 1 99 ? -24.365 -28.004 4.133 1.00 50.56 99 GLN A CA 1
ATOM 816 C C . GLN A 1 99 ? -23.098 -27.216 4.513 1.00 50.56 99 GLN A C 1
ATOM 818 O O . GLN A 1 99 ? -22.025 -27.811 4.541 1.00 50.56 99 GLN A O 1
ATOM 823 N N . ASN A 1 100 ? -23.203 -25.930 4.868 1.00 47.12 100 ASN A N 1
ATOM 824 C CA . ASN A 1 100 ? -22.088 -25.117 5.360 1.00 47.12 100 ASN A CA 1
ATOM 825 C C . ASN A 1 100 ? -22.407 -24.556 6.751 1.00 47.12 100 ASN A C 1
ATOM 827 O O . ASN A 1 100 ? -22.746 -23.387 6.925 1.00 47.12 100 ASN A O 1
ATOM 831 N N . LEU A 1 101 ? -22.216 -25.397 7.769 1.00 41.81 101 LEU A N 1
ATOM 832 C CA . LEU A 1 101 ? -22.057 -24.977 9.164 1.00 41.81 101 LEU A CA 1
ATOM 833 C C . LEU A 1 101 ? -20.702 -24.267 9.331 1.00 41.81 101 LEU A C 1
ATOM 835 O O . LEU A 1 101 ? -19.785 -24.762 9.982 1.00 41.81 101 LEU A O 1
ATOM 839 N N . VAL A 1 102 ? -20.550 -23.096 8.714 1.00 41.09 102 VAL A N 1
ATOM 840 C CA . VAL A 1 102 ? -19.464 -22.179 9.060 1.00 41.09 102 VAL A CA 1
ATOM 841 C C . VAL A 1 102 ? -20.004 -21.280 10.156 1.00 41.09 102 VAL A C 1
ATOM 843 O O . VAL A 1 102 ? -20.657 -20.272 9.903 1.00 41.09 102 VAL A O 1
ATOM 846 N N . VAL A 1 103 ? -19.760 -21.687 11.400 1.00 35.22 103 VAL A N 1
ATOM 847 C CA . VAL A 1 103 ? -19.898 -20.807 12.557 1.00 35.22 103 VAL A CA 1
ATOM 848 C C . VAL A 1 103 ? -18.989 -19.603 12.304 1.00 35.22 103 VAL A C 1
ATOM 850 O O . VAL A 1 103 ? -17.763 -19.713 12.347 1.00 35.22 103 VAL A O 1
ATOM 853 N N . VAL A 1 104 ? -19.587 -18.454 11.989 1.00 43.25 104 VAL A N 1
ATOM 854 C CA . VAL A 1 104 ? -18.880 -17.175 11.863 1.00 43.25 104 VAL A CA 1
ATOM 855 C C . VAL A 1 104 ? -18.532 -16.695 13.273 1.00 43.25 104 VAL A C 1
ATOM 857 O O . VAL A 1 104 ? -19.151 -15.785 13.808 1.00 43.25 104 VAL A O 1
ATOM 860 N N . THR A 1 105 ? -17.566 -17.347 13.919 1.00 34.41 105 THR A N 1
ATOM 861 C CA . THR A 1 105 ? -16.930 -16.821 15.140 1.00 34.41 105 THR A CA 1
ATOM 862 C C . THR A 1 105 ? -15.420 -16.672 15.014 1.00 34.41 105 THR A C 1
ATOM 864 O O . THR A 1 105 ? -14.803 -16.119 15.913 1.00 34.41 105 THR A O 1
ATOM 867 N N . GLU A 1 106 ? -14.808 -17.043 13.887 1.00 33.91 106 GLU A N 1
ATOM 868 C CA . GLU A 1 106 ? -13.429 -16.651 13.590 1.00 33.91 106 GLU A CA 1
ATOM 869 C C . GLU A 1 106 ? -13.277 -16.300 12.110 1.00 33.91 106 GLU A C 1
ATOM 871 O O . GLU A 1 106 ? -13.212 -17.168 11.240 1.00 33.91 106 GLU A O 1
ATOM 876 N N . LEU A 1 107 ? -13.175 -15.002 11.821 1.00 41.59 107 LEU A N 1
ATOM 877 C CA . LEU A 1 107 ? -12.640 -14.508 10.557 1.00 41.59 107 LEU A CA 1
ATOM 878 C C . LEU A 1 107 ? -11.173 -14.949 10.457 1.00 41.59 107 LEU A C 1
ATOM 880 O O . LEU A 1 107 ? -10.276 -14.236 10.900 1.00 41.59 107 LEU A O 1
ATOM 884 N N . ARG A 1 108 ? -10.913 -16.130 9.886 1.00 39.41 108 ARG A N 1
ATOM 885 C CA . ARG A 1 108 ? -9.562 -16.515 9.462 1.00 39.41 108 ARG A CA 1
ATOM 886 C C . ARG A 1 108 ? -9.278 -15.869 8.106 1.00 39.41 108 ARG A C 1
ATOM 888 O O . ARG A 1 108 ? -9.909 -16.236 7.115 1.00 39.41 108 ARG A O 1
ATOM 895 N N . PRO A 1 109 ? -8.340 -14.913 8.018 1.00 42.47 109 PRO A N 1
ATOM 896 C CA . PRO A 1 109 ? -8.068 -14.209 6.780 1.00 42.47 109 PRO A CA 1
ATOM 897 C C . PRO A 1 109 ? -7.009 -14.991 6.007 1.00 42.47 109 PRO A C 1
ATOM 899 O O . PRO A 1 109 ? -5.831 -14.711 6.195 1.00 42.47 109 PRO A O 1
ATOM 902 N N . SER A 1 110 ? -7.386 -16.014 5.227 1.00 40.75 110 SER A N 1
ATOM 903 C CA . SER A 1 110 ? -6.547 -16.605 4.150 1.00 40.75 110 SER A CA 1
ATOM 904 C C . SER A 1 110 ? -7.021 -17.984 3.668 1.00 40.75 110 SER A C 1
ATOM 906 O O . SER A 1 110 ? -6.254 -18.934 3.702 1.00 40.75 110 SER A O 1
ATOM 908 N N . VAL A 1 111 ? -8.244 -18.140 3.152 1.00 37.00 111 VAL A N 1
ATOM 909 C CA . VAL A 1 111 ? -8.492 -19.253 2.215 1.00 37.00 111 VAL A CA 1
ATOM 910 C C . VAL A 1 111 ? -9.572 -18.859 1.207 1.00 37.00 111 VAL A C 1
ATOM 912 O O . VAL A 1 111 ? -10.760 -19.002 1.474 1.00 37.00 111 VAL A O 1
ATOM 915 N N . TRP A 1 112 ? -9.173 -18.405 0.020 1.00 37.62 112 TRP A N 1
ATOM 916 C CA . TRP A 1 112 ? -10.028 -18.563 -1.156 1.00 37.62 112 TRP A CA 1
ATOM 917 C C . TRP A 1 112 ? -9.918 -20.033 -1.572 1.00 37.62 112 TRP A C 1
ATOM 919 O O . TRP A 1 112 ? -8.907 -20.438 -2.143 1.00 37.62 112 TRP A O 1
ATOM 929 N N . ARG A 1 113 ? -10.898 -20.875 -1.216 1.00 37.19 113 ARG A N 1
ATOM 930 C CA . ARG A 1 113 ? -10.976 -22.231 -1.779 1.00 37.19 113 ARG A CA 1
ATOM 931 C C . ARG A 1 113 ? -11.593 -22.128 -3.170 1.00 37.19 113 ARG A C 1
ATOM 933 O O . ARG A 1 113 ? -12.747 -21.740 -3.298 1.00 37.19 113 ARG A O 1
ATOM 940 N N . TYR A 1 114 ? -10.812 -22.470 -4.190 1.00 35.47 114 TYR A N 1
ATOM 941 C CA . TYR A 1 114 ? -11.312 -22.723 -5.537 1.00 35.47 114 TYR A CA 1
ATOM 942 C C . TYR A 1 114 ? -12.118 -24.030 -5.512 1.00 35.47 114 TYR A C 1
ATOM 944 O O . TYR A 1 114 ? -11.560 -25.092 -5.236 1.00 35.47 114 TYR A O 1
ATOM 952 N N . ASP A 1 115 ? -13.427 -23.947 -5.743 1.00 43.25 115 ASP A N 1
ATOM 953 C CA . ASP A 1 115 ? -14.298 -25.112 -5.893 1.00 43.25 115 ASP A CA 1
ATOM 954 C C . ASP A 1 115 ? -14.336 -25.525 -7.371 1.00 43.25 115 ASP A C 1
ATOM 956 O O . ASP A 1 115 ? -14.950 -24.866 -8.209 1.00 43.25 115 ASP A O 1
ATOM 960 N N . ALA A 1 116 ? -13.657 -26.627 -7.692 1.00 44.00 116 ALA A N 1
ATOM 961 C CA . ALA A 1 116 ? -13.573 -27.163 -9.049 1.00 44.00 116 ALA A CA 1
ATOM 962 C C . ALA A 1 116 ? -14.874 -27.845 -9.530 1.00 44.00 116 ALA A C 1
ATOM 964 O O . ALA A 1 116 ? -14.916 -28.327 -10.660 1.00 44.00 116 ALA A O 1
ATOM 965 N N . SER A 1 117 ? -15.924 -27.909 -8.701 1.00 39.91 117 SER A N 1
ATOM 966 C CA . SER A 1 117 ? -17.218 -28.500 -9.068 1.00 39.91 117 SER A CA 1
ATOM 967 C C . SER A 1 117 ? -18.183 -27.517 -9.742 1.00 39.91 117 SER A C 1
ATOM 969 O O . SER A 1 117 ? -19.212 -27.936 -10.274 1.00 39.91 117 SER A O 1
ATOM 971 N N . VAL A 1 118 ? -17.841 -26.224 -9.788 1.00 47.19 118 VAL A N 1
ATOM 972 C CA . VAL A 1 118 ? -18.637 -25.213 -10.493 1.00 47.19 118 VAL A CA 1
ATOM 973 C C . VAL A 1 118 ? -18.391 -25.341 -12.006 1.00 47.19 118 VAL A C 1
ATOM 975 O O . VAL A 1 118 ? -17.250 -25.170 -12.459 1.00 47.19 118 VAL A O 1
ATOM 978 N N . PRO A 1 119 ? -19.424 -25.638 -12.824 1.00 36.72 119 PRO A N 1
ATOM 979 C CA . PRO A 1 119 ? -19.257 -25.726 -14.265 1.00 36.72 119 PRO A CA 1
ATOM 980 C C . PRO A 1 119 ? -18.760 -24.383 -14.793 1.00 36.72 119 PRO A C 1
ATOM 982 O O . PRO A 1 119 ? -19.366 -23.337 -14.561 1.00 36.72 119 PRO A O 1
ATOM 985 N N . HIS A 1 120 ? -17.624 -24.421 -15.486 1.00 42.75 120 HIS A N 1
ATOM 986 C CA . HIS A 1 120 ? -17.021 -23.244 -16.087 1.00 42.75 120 HIS A CA 1
ATOM 987 C C . HIS A 1 120 ? -18.012 -22.638 -17.081 1.00 42.75 120 HIS A C 1
ATOM 989 O O . HIS A 1 120 ? -18.268 -23.217 -18.140 1.00 42.75 120 HIS A O 1
ATOM 995 N N . ILE A 1 121 ? -18.536 -21.451 -16.770 1.00 41.31 121 ILE A N 1
ATOM 996 C CA . ILE A 1 121 ? -19.078 -20.568 -17.797 1.00 41.31 121 ILE A CA 1
ATOM 997 C C . ILE A 1 121 ? -17.878 -20.222 -18.674 1.00 41.31 121 ILE A C 1
ATOM 999 O O . ILE A 1 121 ? -17.045 -19.390 -18.318 1.00 41.31 121 ILE A O 1
ATOM 1003 N N . ARG A 1 122 ? -17.742 -20.929 -19.800 1.00 33.59 122 ARG A N 1
ATOM 1004 C CA . ARG A 1 122 ? -16.850 -20.521 -20.880 1.00 33.59 122 ARG A CA 1
ATOM 1005 C C . ARG A 1 122 ? -17.351 -19.164 -21.345 1.00 33.59 122 ARG A C 1
ATOM 1007 O O . ARG A 1 122 ? -18.303 -19.079 -22.113 1.00 33.59 122 ARG A O 1
ATOM 1014 N N . SER A 1 123 ? -16.726 -18.107 -20.850 1.00 35.09 123 SER A N 1
ATOM 1015 C CA . SER A 1 123 ? -16.849 -16.787 -21.432 1.00 35.09 123 SER A CA 1
ATOM 1016 C C . SER A 1 123 ? -16.143 -16.823 -22.788 1.00 35.09 123 SER A C 1
ATOM 1018 O O . SER A 1 123 ? -14.945 -16.569 -22.891 1.00 35.09 123 SER A O 1
ATOM 1020 N N . SER A 1 124 ? -16.866 -17.219 -23.830 1.00 34.81 124 SER A N 1
ATOM 1021 C CA . SER A 1 124 ? -16.526 -16.824 -25.190 1.00 34.81 124 SER A CA 1
ATOM 1022 C C . SER A 1 124 ? -16.911 -15.354 -25.319 1.00 34.81 124 SER A C 1
ATOM 1024 O O . SER A 1 124 ? -18.083 -15.041 -25.527 1.00 34.81 124 SER A O 1
ATOM 1026 N N . TRP A 1 125 ? -15.945 -14.464 -25.116 1.00 27.91 125 TRP A N 1
ATOM 1027 C CA . TRP A 1 125 ? -16.041 -13.102 -25.631 1.00 27.91 125 TRP A CA 1
ATOM 1028 C C . TRP A 1 125 ? -15.429 -13.084 -27.044 1.00 27.91 125 TRP A C 1
ATOM 1030 O O . TRP A 1 125 ? -14.493 -13.856 -27.274 1.00 27.91 125 TRP A O 1
ATOM 1040 N N . PRO A 1 126 ? -16.012 -12.316 -27.982 1.00 39.75 126 PRO A N 1
ATOM 1041 C CA . PRO A 1 126 ? -15.576 -12.242 -29.377 1.00 39.75 126 PRO A CA 1
ATOM 1042 C C . PRO A 1 126 ? -14.153 -11.701 -29.535 1.00 39.75 126 PRO A C 1
ATOM 1044 O O . PRO A 1 126 ? -13.715 -10.912 -28.666 1.00 39.75 126 PRO A O 1
#

pLDDT: mean 75.3, std 24.35, range [27.91, 98.19]

Foldseek 3Di:
DPPDPDDPDPVPDPDDDDDDDDDDPDDDDDAQDDDPVSVVVLVVVVVVQVVCCVPPVDHFAACVSNVHDDDPVRRVVRVVVVVCVVPVVPNDDDDDDPVDPPPPPDPPPDDPDDDPPPPDPPPPDD